Protein AF-A0A538IBK5-F1 (afdb_monomer)

Solvent-accessible surface area (backbone atoms only — not comparable to full-atom values): 6451 Å² total; per-residue (Å²): 119,72,66,64,55,52,56,50,50,55,51,53,54,50,47,66,56,44,51,59,52,52,50,51,49,51,52,50,50,50,54,51,52,53,50,50,46,44,64,66,47,52,46,32,51,77,71,68,43,95,61,77,54,77,65,54,72,53,49,54,56,52,52,50,51,52,52,48,63,53,55,71,69,47,100,61,77,88,62,76,75,74,77,66,79,67,80,75,70,56,56,64,58,51,52,53,52,53,54,56,54,53,55,55,68,75,74,111

Structure (mmCIF, N/CA/C/O backbone):
data_AF-A0A538IBK5-F1
#
_entry.id   AF-A0A538IBK5-F1
#
loop_
_atom_site.group_PDB
_atom_site.id
_atom_site.type_symbol
_atom_site.label_atom_id
_atom_site.label_alt_id
_atom_site.label_comp_id
_atom_site.label_asym_id
_atom_site.label_entity_id
_atom_site.label_seq_id
_atom_site.pdbx_PDB_ins_code
_atom_site.Cartn_x
_atom_site.Cartn_y
_atom_site.Cartn_z
_atom_site.occupancy
_atom_site.B_iso_or_equiv
_atom_site.auth_seq_id
_atom_site.auth_comp_id
_atom_site.auth_asym_id
_atom_site.auth_atom_id
_atom_site.pdbx_PDB_model_num
ATOM 1 N N . MET A 1 1 ? 34.651 0.978 -30.583 1.00 58.59 1 MET A N 1
ATOM 2 C CA . MET A 1 1 ? 33.856 2.218 -30.419 1.00 58.59 1 MET A CA 1
ATOM 3 C C . MET A 1 1 ? 32.341 1.998 -30.489 1.00 58.59 1 MET A C 1
ATOM 5 O O . MET A 1 1 ? 31.660 2.556 -29.652 1.00 58.59 1 MET A O 1
ATOM 9 N N . ARG A 1 2 ? 31.782 1.169 -31.390 1.00 68.31 2 ARG A N 1
ATOM 10 C CA . ARG A 1 2 ? 30.312 0.987 -31.505 1.00 68.31 2 ARG A CA 1
ATOM 11 C C . ARG A 1 2 ? 29.623 0.301 -30.304 1.00 68.31 2 ARG A C 1
ATOM 13 O O . ARG A 1 2 ? 28.479 0.614 -30.003 1.00 68.31 2 ARG A O 1
ATOM 20 N N . GLU A 1 3 ? 30.304 -0.609 -29.604 1.00 65.19 3 GLU A N 1
ATOM 21 C CA . GLU A 1 3 ? 29.691 -1.393 -28.511 1.00 65.19 3 GLU A CA 1
ATOM 22 C C . GLU A 1 3 ? 29.534 -0.624 -27.186 1.00 65.19 3 GLU A C 1
ATOM 24 O O . GLU A 1 3 ? 28.591 -0.867 -26.428 1.00 65.19 3 GLU A O 1
ATOM 29 N N . SER A 1 4 ? 30.414 0.349 -26.917 1.00 69.75 4 SER A N 1
ATOM 30 C CA . SER A 1 4 ? 30.319 1.208 -25.729 1.00 69.75 4 SER A CA 1
ATOM 31 C C . SER A 1 4 ? 29.145 2.180 -25.824 1.00 69.75 4 SER A C 1
ATOM 33 O O . SER A 1 4 ? 28.464 2.414 -24.829 1.00 69.75 4 SER A O 1
ATOM 35 N N . GLU A 1 5 ? 28.867 2.699 -27.024 1.00 74.56 5 GLU A N 1
ATOM 36 C CA . GLU A 1 5 ? 27.727 3.593 -27.261 1.00 74.56 5 GLU A CA 1
ATOM 37 C C . GLU A 1 5 ? 26.393 2.843 -27.215 1.00 74.56 5 GLU A C 1
ATOM 39 O O . GLU A 1 5 ? 25.443 3.324 -26.600 1.00 74.56 5 GLU A O 1
ATOM 44 N N . ALA A 1 6 ? 26.336 1.621 -27.759 1.00 75.50 6 ALA A N 1
ATOM 45 C CA . ALA A 1 6 ? 25.157 0.762 -27.646 1.00 75.50 6 ALA A CA 1
ATOM 46 C C . ALA A 1 6 ? 24.824 0.424 -26.178 1.00 75.50 6 ALA A C 1
ATOM 48 O O . ALA A 1 6 ? 23.670 0.518 -25.760 1.00 75.50 6 ALA A O 1
ATOM 49 N N . SER A 1 7 ? 25.837 0.099 -25.368 1.00 80.06 7 SER A N 1
ATOM 50 C CA . SER A 1 7 ? 25.654 -0.173 -23.934 1.00 80.06 7 SER A CA 1
ATOM 51 C C . SER A 1 7 ? 25.207 1.067 -23.151 1.00 80.06 7 SER A C 1
ATOM 53 O O . SER A 1 7 ? 24.371 0.964 -22.250 1.00 80.06 7 SER A O 1
ATOM 55 N N . ALA A 1 8 ? 25.742 2.244 -23.490 1.00 84.12 8 ALA A N 1
ATOM 56 C CA . ALA A 1 8 ? 25.326 3.510 -22.890 1.00 84.12 8 ALA A CA 1
ATOM 57 C C . ALA A 1 8 ? 23.859 3.826 -23.220 1.00 84.12 8 ALA A C 1
ATOM 59 O O . ALA A 1 8 ? 23.091 4.170 -22.324 1.00 84.12 8 ALA A O 1
ATOM 60 N N . TYR A 1 9 ? 23.449 3.613 -24.471 1.00 84.88 9 TYR A N 1
ATOM 61 C CA . TYR A 1 9 ? 22.081 3.850 -24.927 1.00 84.88 9 TYR A CA 1
ATOM 62 C C . TYR A 1 9 ? 21.044 3.012 -24.164 1.00 84.88 9 TYR A C 1
ATOM 64 O O . TYR A 1 9 ? 20.054 3.551 -23.665 1.00 84.88 9 TYR A O 1
ATOM 72 N N . VAL A 1 10 ? 21.293 1.707 -24.001 1.00 89.19 10 VAL A N 1
ATOM 73 C CA . VAL A 1 10 ? 20.384 0.814 -23.259 1.00 89.19 10 VAL A CA 1
ATOM 74 C C . VAL A 1 10 ? 20.252 1.248 -21.798 1.00 89.19 10 VAL A C 1
ATOM 76 O O . VAL A 1 10 ? 19.148 1.245 -21.256 1.00 89.19 10 VAL A O 1
ATOM 79 N N . ARG A 1 11 ? 21.348 1.680 -21.161 1.00 88.25 11 ARG A N 1
ATOM 80 C CA . ARG A 1 11 ? 21.315 2.183 -19.777 1.00 88.25 11 ARG A CA 1
ATOM 81 C C . ARG A 1 11 ? 20.507 3.467 -19.647 1.00 88.25 11 ARG A C 1
ATOM 83 O O . ARG A 1 11 ? 19.735 3.588 -18.701 1.00 88.25 11 ARG A O 1
ATOM 90 N N . THR A 1 12 ? 20.647 4.403 -20.581 1.00 90.12 12 THR A N 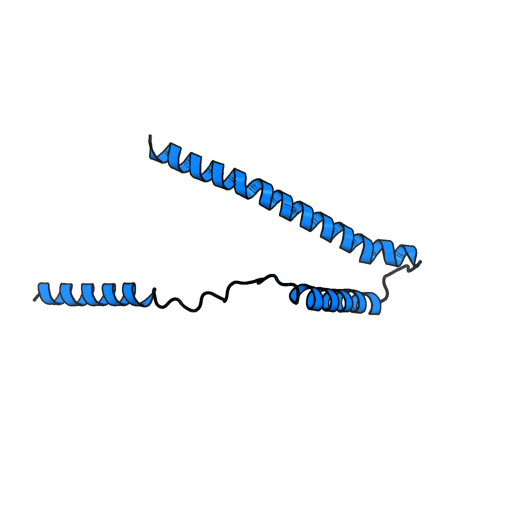1
ATOM 91 C CA . THR A 1 12 ? 19.868 5.648 -20.565 1.00 90.12 12 THR A CA 1
ATOM 92 C C . THR A 1 12 ? 18.380 5.374 -20.745 1.00 90.12 12 THR A C 1
ATOM 94 O O . THR A 1 12 ? 17.569 5.921 -20.002 1.00 90.12 12 THR A O 1
ATOM 97 N N . LEU A 1 13 ? 18.007 4.485 -21.668 1.00 90.31 13 LEU A N 1
ATOM 98 C CA . LEU A 1 13 ? 16.607 4.104 -21.862 1.00 90.31 13 LEU A CA 1
ATOM 99 C C . LEU A 1 13 ? 16.036 3.395 -20.624 1.00 90.31 13 LEU A C 1
ATOM 101 O O . LEU A 1 13 ? 14.931 3.710 -20.184 1.00 90.31 13 LEU A O 1
ATOM 105 N N . ALA A 1 14 ? 16.812 2.488 -20.024 1.00 90.81 14 ALA A N 1
ATOM 106 C CA . ALA A 1 14 ? 16.439 1.818 -18.783 1.00 90.81 14 ALA A CA 1
ATOM 107 C C . ALA A 1 14 ? 16.259 2.812 -17.626 1.00 90.81 14 ALA A C 1
ATOM 109 O O . ALA A 1 14 ? 15.304 2.686 -16.868 1.00 90.81 14 ALA A O 1
ATOM 110 N N . ALA A 1 15 ? 17.123 3.823 -17.509 1.00 91.44 15 ALA A N 1
ATOM 111 C CA . ALA A 1 15 ? 16.995 4.863 -16.491 1.00 91.44 15 ALA A CA 1
ATOM 112 C C . AL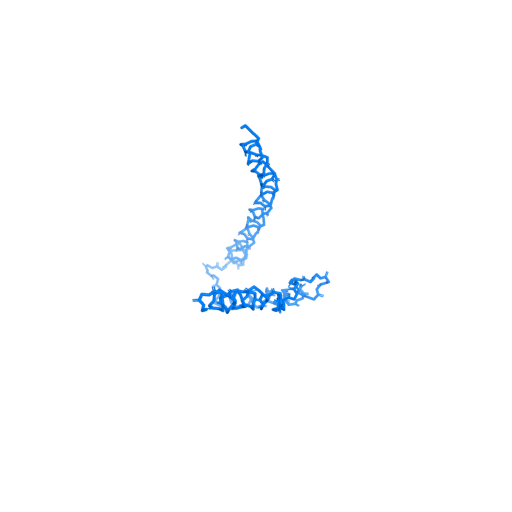A A 1 15 ? 15.764 5.753 -16.724 1.00 91.44 15 ALA A C 1
ATOM 114 O O . ALA A 1 15 ? 15.046 6.056 -15.774 1.00 91.44 15 ALA A O 1
ATOM 115 N N . LEU A 1 16 ? 15.482 6.128 -17.975 1.00 94.69 16 LEU A N 1
ATOM 116 C CA . LEU A 1 16 ? 14.325 6.958 -18.326 1.00 94.69 16 LEU A CA 1
ATOM 117 C C . LEU A 1 16 ? 12.989 6.263 -18.067 1.00 94.69 16 LEU A C 1
ATOM 119 O O . LEU A 1 16 ? 12.026 6.930 -17.706 1.00 94.69 16 LEU A O 1
ATOM 123 N N . LEU A 1 17 ? 12.923 4.944 -18.240 1.00 94.12 17 LEU A N 1
ATOM 124 C CA . LEU A 1 17 ? 11.732 4.159 -17.914 1.00 94.12 17 LEU A CA 1
ATOM 125 C C . LEU A 1 17 ? 11.687 3.777 -16.432 1.00 94.12 17 LEU A C 1
ATOM 127 O O . LEU A 1 17 ? 10.625 3.797 -15.818 1.00 94.12 17 LEU A O 1
ATOM 131 N N . GLY A 1 18 ? 12.835 3.452 -15.842 1.00 92.94 18 GLY A N 1
ATOM 132 C CA . GLY A 1 18 ? 12.937 3.015 -14.455 1.00 92.94 18 GLY A CA 1
ATOM 133 C C . GLY A 1 18 ? 12.663 4.134 -13.456 1.00 92.94 18 GLY A C 1
ATOM 134 O O . GLY A 1 18 ? 11.945 3.909 -12.489 1.00 92.94 18 GLY A O 1
ATOM 135 N N . ALA A 1 19 ? 13.175 5.343 -13.697 1.00 95.31 19 ALA A N 1
ATOM 136 C CA . ALA A 1 19 ? 12.989 6.485 -12.803 1.00 95.31 19 ALA A CA 1
ATOM 137 C C . ALA A 1 19 ? 11.508 6.838 -12.536 1.00 95.31 19 ALA A C 1
ATOM 139 O O . ALA A 1 19 ? 11.139 6.916 -11.365 1.00 95.31 19 ALA A O 1
ATOM 140 N N . PRO A 1 20 ? 10.628 7.008 -13.545 1.00 95.62 20 PRO A N 1
ATOM 141 C CA . PRO A 1 20 ? 9.218 7.304 -13.294 1.00 95.62 20 PRO A CA 1
ATOM 142 C C . PRO A 1 20 ? 8.476 6.132 -12.647 1.00 95.62 20 PRO A C 1
ATOM 144 O O . PRO A 1 20 ? 7.597 6.358 -11.820 1.00 95.62 20 PRO A O 1
ATOM 147 N N . VAL A 1 21 ? 8.837 4.885 -12.969 1.00 95.94 21 VAL A N 1
ATOM 148 C CA . VAL A 1 21 ? 8.239 3.698 -12.337 1.00 95.94 21 VAL A CA 1
ATOM 149 C C . VAL A 1 21 ? 8.627 3.613 -10.862 1.00 95.94 21 VAL A C 1
ATOM 151 O O . VAL A 1 21 ? 7.764 3.395 -10.017 1.00 95.94 21 VAL A O 1
ATOM 154 N N . ALA A 1 22 ? 9.902 3.835 -10.537 1.00 95.25 22 ALA A N 1
ATOM 155 C CA . ALA A 1 22 ? 10.379 3.878 -9.159 1.00 95.25 22 ALA A CA 1
ATOM 156 C C . ALA A 1 22 ? 9.725 5.026 -8.382 1.00 95.25 22 ALA A C 1
ATOM 158 O O . ALA A 1 22 ? 9.276 4.826 -7.259 1.00 95.25 22 ALA A O 1
ATOM 159 N N . PHE A 1 23 ? 9.600 6.204 -8.997 1.00 97.44 23 PHE A N 1
ATOM 160 C CA . PHE A 1 23 ? 8.891 7.331 -8.399 1.00 97.44 23 PHE A CA 1
ATOM 161 C C . PHE A 1 23 ? 7.420 6.998 -8.115 1.00 97.44 23 PHE A C 1
ATOM 163 O O . PHE A 1 23 ? 6.938 7.255 -7.016 1.00 97.44 23 PHE A O 1
ATOM 170 N N . ALA A 1 24 ? 6.717 6.381 -9.069 1.00 97.31 24 ALA A N 1
ATOM 171 C CA . ALA A 1 24 ? 5.335 5.948 -8.877 1.00 97.31 24 ALA A CA 1
ATOM 172 C C . ALA A 1 24 ? 5.206 4.900 -7.760 1.00 97.31 24 ALA A C 1
ATOM 174 O O . ALA A 1 24 ? 4.259 4.957 -6.980 1.00 97.31 24 ALA A O 1
ATOM 175 N N . ALA A 1 25 ? 6.161 3.973 -7.658 1.00 96.38 25 ALA A N 1
ATOM 176 C CA . ALA A 1 25 ? 6.197 2.982 -6.588 1.00 96.38 25 ALA A CA 1
ATOM 177 C C . ALA A 1 25 ? 6.393 3.634 -5.212 1.00 96.38 25 ALA A C 1
ATOM 1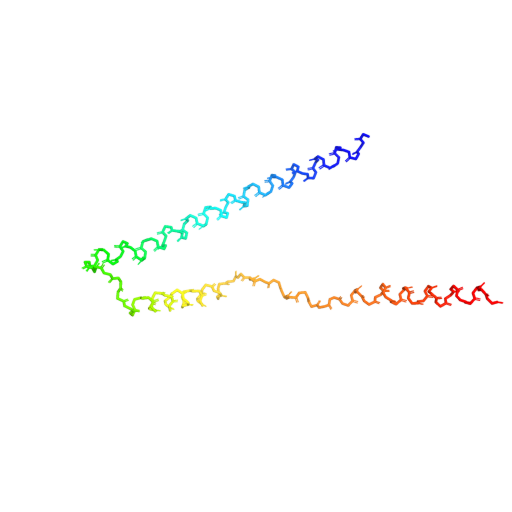79 O O . ALA A 1 25 ? 5.633 3.331 -4.299 1.00 96.38 25 ALA A O 1
ATOM 180 N N . VAL A 1 26 ? 7.343 4.568 -5.084 1.00 97.31 26 VAL A N 1
ATOM 181 C CA . VAL A 1 26 ? 7.565 5.320 -3.837 1.00 97.31 26 VAL A CA 1
ATOM 182 C C . VAL A 1 26 ? 6.325 6.123 -3.469 1.00 97.31 26 VAL A C 1
ATOM 184 O O . VAL A 1 26 ? 5.900 6.089 -2.324 1.00 97.31 26 VAL A O 1
ATOM 187 N N . LEU A 1 27 ? 5.699 6.799 -4.434 1.00 97.25 27 LEU A N 1
ATOM 188 C CA . LEU A 1 27 ? 4.476 7.557 -4.180 1.00 97.25 27 LEU A CA 1
ATOM 189 C C . LEU A 1 27 ? 3.344 6.654 -3.673 1.00 97.25 27 LEU A C 1
ATOM 191 O O . LEU A 1 27 ? 2.629 7.016 -2.741 1.00 97.25 27 LEU A O 1
ATOM 195 N N . PHE A 1 28 ? 3.187 5.477 -4.278 1.00 96.50 28 PHE A N 1
ATOM 196 C CA . PHE A 1 28 ? 2.217 4.488 -3.827 1.00 96.50 28 PHE A CA 1
ATOM 197 C C . PHE A 1 28 ? 2.537 3.985 -2.413 1.00 96.50 28 PHE A C 1
ATOM 199 O O . PHE A 1 28 ? 1.643 3.922 -1.575 1.00 96.50 28 PHE A O 1
ATOM 206 N N . GLU A 1 29 ? 3.801 3.675 -2.127 1.00 96.75 29 GLU A N 1
ATOM 207 C CA . GLU A 1 29 ? 4.252 3.260 -0.797 1.00 96.75 29 GLU A CA 1
ATOM 208 C C . GLU A 1 29 ? 3.988 4.342 0.256 1.00 96.75 29 GLU A C 1
ATOM 210 O O . GLU A 1 29 ? 3.434 4.031 1.307 1.00 96.75 29 GLU A O 1
ATOM 215 N N . THR A 1 30 ? 4.295 5.610 -0.040 1.00 97.62 30 THR A N 1
ATOM 216 C CA . THR A 1 30 ? 3.993 6.745 0.846 1.00 97.62 30 THR A CA 1
ATOM 217 C C . THR A 1 30 ? 2.496 6.857 1.114 1.00 97.62 30 THR A C 1
ATOM 219 O O . THR A 1 30 ? 2.090 6.984 2.262 1.00 97.62 30 THR A O 1
ATOM 222 N N . ALA A 1 31 ? 1.657 6.726 0.086 1.00 97.31 31 ALA A N 1
ATOM 223 C CA . ALA A 1 31 ? 0.211 6.765 0.280 1.00 97.31 31 ALA A CA 1
ATOM 224 C C . ALA A 1 31 ? -0.283 5.627 1.192 1.00 97.31 31 ALA A C 1
ATOM 226 O O . ALA A 1 31 ? -1.143 5.841 2.044 1.00 97.31 31 ALA A O 1
ATOM 227 N N . ILE A 1 32 ? 0.258 4.415 1.038 1.00 96.12 32 ILE A N 1
ATOM 228 C CA . ILE A 1 32 ? -0.080 3.286 1.915 1.00 96.12 32 ILE A CA 1
ATOM 229 C C . ILE A 1 32 ? 0.429 3.524 3.340 1.00 96.12 32 ILE A C 1
ATOM 231 O O . ILE A 1 32 ? -0.294 3.232 4.289 1.00 96.12 32 ILE A O 1
ATOM 235 N N . HIS A 1 33 ? 1.635 4.065 3.495 1.00 96.38 33 HIS A N 1
ATOM 236 C CA . HIS A 1 33 ? 2.207 4.422 4.790 1.00 96.38 33 HIS A CA 1
ATOM 237 C C . HIS A 1 33 ? 1.308 5.402 5.555 1.00 96.38 33 HIS A C 1
ATOM 239 O O . HIS A 1 33 ? 0.959 5.136 6.705 1.00 96.38 33 HIS A O 1
ATOM 245 N N . ASP A 1 34 ? 0.843 6.459 4.890 1.00 96.81 34 ASP A N 1
ATOM 246 C CA . ASP A 1 34 ? -0.061 7.444 5.489 1.00 96.81 34 ASP A CA 1
ATOM 247 C C . ASP A 1 34 ? -1.407 6.811 5.876 1.00 96.81 34 ASP A C 1
ATOM 249 O O . ASP A 1 34 ? -1.930 7.056 6.961 1.00 96.81 34 ASP A O 1
ATOM 253 N N . VAL A 1 35 ? -1.959 5.935 5.028 1.00 95.56 35 VAL A N 1
ATOM 254 C CA . VAL A 1 35 ? -3.204 5.210 5.339 1.00 95.56 35 VAL A CA 1
ATOM 255 C C . VAL A 1 35 ? -3.034 4.291 6.549 1.00 95.56 35 VAL A C 1
ATOM 257 O O . VAL A 1 35 ? -3.950 4.184 7.362 1.00 95.56 35 VAL A O 1
ATOM 260 N N . ILE A 1 36 ? -1.887 3.624 6.689 1.00 94.94 36 ILE A N 1
ATOM 261 C CA . ILE A 1 36 ? -1.592 2.775 7.850 1.00 94.94 36 ILE A CA 1
ATOM 262 C C . ILE A 1 36 ? -1.590 3.628 9.125 1.00 94.94 36 ILE A C 1
ATOM 264 O O . ILE A 1 36 ? -2.275 3.262 10.078 1.00 94.94 36 ILE A O 1
ATOM 268 N N . HIS A 1 37 ? -0.908 4.775 9.130 1.00 95.00 37 HIS A N 1
ATOM 269 C CA . HIS A 1 37 ? -0.897 5.685 10.283 1.00 95.00 37 HIS A CA 1
ATOM 270 C C . HIS A 1 37 ? -2.284 6.229 10.619 1.00 95.00 37 HIS A C 1
ATOM 272 O O . HIS A 1 37 ? -2.712 6.175 11.771 1.00 95.00 3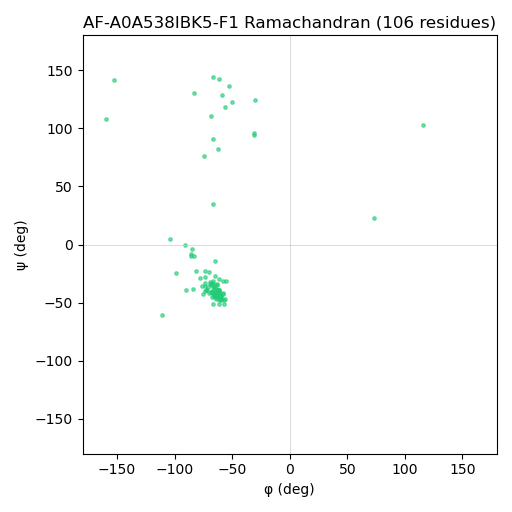7 HIS A O 1
ATOM 278 N N . LEU A 1 38 ? -3.038 6.657 9.608 1.00 94.19 38 LEU A N 1
ATOM 279 C CA . LEU A 1 38 ? -4.409 7.119 9.794 1.00 94.19 38 LEU A CA 1
ATOM 280 C C . LEU A 1 38 ? -5.275 6.043 10.469 1.00 94.19 38 LEU A C 1
ATOM 282 O O . LEU A 1 38 ? -6.020 6.316 11.406 1.00 94.19 38 LEU A O 1
ATOM 286 N N . VAL A 1 39 ? -5.187 4.802 9.989 1.00 94.12 39 VAL A N 1
ATOM 287 C CA . VAL A 1 39 ? -6.032 3.697 10.453 1.00 94.12 39 VAL A CA 1
ATOM 288 C C . VAL A 1 39 ? -5.644 3.213 11.848 1.00 94.12 39 VAL A C 1
ATOM 290 O O . VAL A 1 39 ? -6.538 2.861 12.620 1.00 94.12 39 VAL A O 1
ATOM 293 N N . TRP A 1 40 ? -4.353 3.148 12.171 1.00 92.12 40 TRP A N 1
ATOM 294 C CA . TRP A 1 40 ? -3.881 2.535 13.418 1.00 92.12 40 TRP A CA 1
ATOM 295 C C . TRP A 1 40 ? -3.575 3.525 14.535 1.00 92.12 40 TRP A C 1
ATOM 297 O O . TRP A 1 40 ? -3.687 3.126 15.691 1.00 92.12 40 TRP A O 1
ATOM 307 N N . ASP A 1 41 ? -3.270 4.779 14.212 1.00 92.06 41 ASP A N 1
ATOM 308 C CA . ASP A 1 41 ? -2.910 5.794 15.202 1.00 92.06 41 ASP A CA 1
ATOM 309 C C . ASP A 1 41 ? -4.022 6.851 15.298 1.00 92.06 41 ASP A C 1
ATOM 311 O O . ASP A 1 41 ? -4.695 6.967 16.322 1.00 92.06 41 ASP A O 1
ATOM 315 N N . GLU A 1 42 ? -4.312 7.556 14.198 1.00 91.81 42 GLU A N 1
ATOM 316 C CA . GLU A 1 42 ? -5.228 8.708 14.237 1.00 91.81 42 GLU A CA 1
ATOM 317 C C . GLU A 1 42 ? -6.681 8.323 14.549 1.00 91.81 42 GLU A C 1
ATOM 319 O O . GLU A 1 42 ? -7.371 9.031 15.285 1.00 91.81 42 GLU A O 1
ATOM 324 N N . VAL A 1 43 ? -7.177 7.208 14.000 1.00 92.50 43 VAL A N 1
ATOM 325 C CA . VAL A 1 43 ? -8.552 6.749 14.252 1.00 92.50 43 VAL A CA 1
ATOM 326 C C . VAL A 1 43 ? -8.752 6.332 15.717 1.00 92.50 43 VAL A C 1
ATOM 328 O O . VAL A 1 43 ? -9.704 6.828 16.330 1.00 92.50 43 VAL A O 1
ATOM 331 N N . PRO A 1 44 ? -7.914 5.461 16.318 1.00 90.44 44 PRO A N 1
ATOM 332 C CA . PRO A 1 44 ? -8.011 5.147 17.745 1.00 90.44 44 PRO A CA 1
ATOM 333 C C . PRO A 1 44 ? -7.882 6.374 18.649 1.00 90.44 44 PRO A C 1
ATOM 335 O O . PRO A 1 44 ? -8.686 6.519 19.576 1.00 90.44 44 PRO A O 1
ATOM 338 N N . ASP A 1 45 ? -6.958 7.284 18.338 1.00 89.69 45 ASP A N 1
ATOM 339 C CA . ASP A 1 45 ? -6.765 8.526 19.090 1.00 89.69 45 ASP A CA 1
ATOM 340 C C . ASP A 1 45 ? -8.015 9.416 19.036 1.00 89.69 45 ASP A C 1
ATOM 342 O O . ASP A 1 45 ? -8.495 9.897 20.067 1.00 89.69 45 ASP A O 1
ATOM 346 N N . ALA A 1 46 ? -8.611 9.584 17.851 1.00 89.56 46 ALA A N 1
ATOM 347 C CA . ALA A 1 46 ? -9.843 10.353 17.667 1.00 89.56 46 ALA A CA 1
ATOM 348 C C . ALA A 1 46 ? -11.055 9.725 18.380 1.00 89.56 46 ALA A C 1
ATOM 350 O O . ALA A 1 46 ? -11.989 10.433 18.765 1.00 89.56 46 ALA A O 1
ATOM 351 N N . LEU A 1 47 ? -11.045 8.404 18.578 1.00 88.56 47 LEU A N 1
ATOM 352 C CA . LEU A 1 47 ? -12.051 7.667 19.348 1.00 88.56 47 LEU A CA 1
ATOM 353 C C . LEU A 1 47 ? -11.763 7.659 20.861 1.00 88.56 47 LEU A C 1
ATOM 355 O O . LEU A 1 47 ? -12.584 7.154 21.634 1.00 88.56 47 LEU A O 1
ATOM 359 N N . GLY A 1 48 ? -10.637 8.236 21.295 1.00 88.25 48 GLY A N 1
ATOM 360 C CA . GLY A 1 48 ? -10.228 8.320 22.697 1.00 88.25 48 GLY A CA 1
ATOM 361 C C . GLY A 1 48 ? -9.742 6.992 23.276 1.00 88.25 48 GLY A C 1
ATOM 362 O O . GLY A 1 48 ? -9.810 6.791 24.492 1.00 88.25 48 GLY A O 1
ATOM 363 N N . TRP A 1 49 ? -9.303 6.058 22.432 1.00 87.06 49 TRP A N 1
ATOM 364 C CA . TRP A 1 49 ? -8.736 4.790 22.876 1.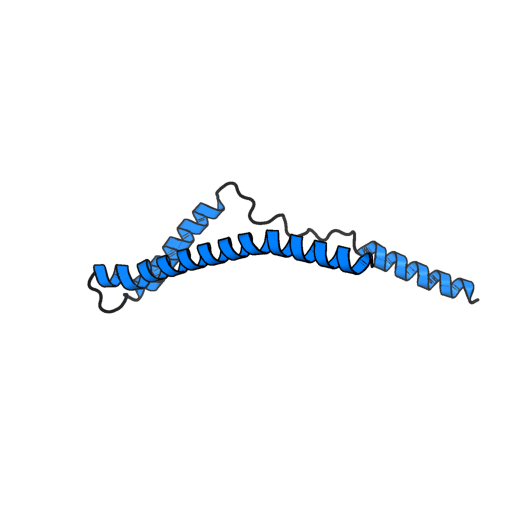00 87.06 49 TRP A CA 1
ATOM 365 C C . TRP A 1 49 ? -7.259 4.971 23.214 1.00 87.06 49 TRP A C 1
ATOM 367 O O . TRP A 1 49 ? -6.497 5.489 22.414 1.00 87.06 49 TRP A O 1
ATOM 377 N N . SER A 1 50 ? -6.840 4.506 24.392 1.00 80.56 50 SER A N 1
ATOM 378 C CA . SER A 1 50 ? -5.423 4.512 24.777 1.00 80.56 50 SER A CA 1
ATOM 379 C C . SER A 1 50 ? -4.597 3.450 24.045 1.00 80.56 50 SER A C 1
ATOM 381 O O . SER A 1 50 ? -3.380 3.563 23.977 1.00 80.56 50 SER A O 1
ATOM 383 N N . GLU A 1 51 ? -5.248 2.398 23.545 1.00 81.19 51 GLU A N 1
ATOM 384 C CA . GLU A 1 51 ? -4.637 1.363 22.714 1.00 81.19 51 GLU A CA 1
ATOM 385 C C . GLU A 1 51 ? -5.723 0.753 21.808 1.00 81.19 51 GLU A C 1
ATOM 387 O O . GLU A 1 51 ? -6.869 0.601 22.259 1.00 81.19 51 GLU A O 1
ATOM 392 N N . PRO A 1 52 ? -5.423 0.416 20.539 1.00 79.75 52 PRO A N 1
ATOM 393 C CA . PRO A 1 52 ? -6.406 -0.182 19.647 1.00 79.75 52 PRO A CA 1
ATOM 394 C C . PRO A 1 52 ? -6.943 -1.498 20.216 1.00 79.75 52 PRO A C 1
ATOM 396 O O . PRO A 1 52 ? -6.201 -2.411 20.580 1.00 79.75 52 PRO A O 1
ATOM 399 N N . ALA A 1 53 ? -8.269 -1.612 20.271 1.00 86.56 53 ALA A N 1
ATOM 400 C CA . ALA A 1 53 ? -8.916 -2.814 20.771 1.00 86.56 53 ALA A CA 1
ATOM 401 C C . ALA A 1 53 ? -8.563 -4.038 19.903 1.00 86.56 53 ALA A C 1
ATOM 403 O O . ALA A 1 53 ? -8.520 -3.959 18.678 1.00 86.56 53 ALA A O 1
ATOM 404 N N . TRP A 1 54 ? -8.385 -5.209 20.518 1.00 90.50 54 TRP A N 1
ATOM 405 C CA . TRP A 1 54 ? -7.952 -6.429 19.814 1.00 90.50 54 TRP A CA 1
ATOM 406 C C . TRP A 1 54 ? -8.848 -6.821 18.622 1.00 90.50 54 TRP A C 1
ATOM 408 O O . TRP A 1 54 ? -8.371 -7.376 17.635 1.00 90.50 54 TRP A O 1
ATOM 418 N N . TRP A 1 55 ? -10.151 -6.526 18.691 1.00 91.31 55 TRP A N 1
ATOM 419 C CA . TRP A 1 55 ? -11.098 -6.814 17.612 1.00 91.31 55 TRP A CA 1
ATOM 420 C C . TRP A 1 55 ? -10.922 -5.867 16.420 1.00 91.31 55 TRP A C 1
ATOM 422 O O . TRP A 1 55 ? -11.198 -6.264 15.289 1.00 91.31 55 TRP A O 1
ATOM 432 N N . TYR A 1 56 ? -10.431 -4.643 16.646 1.00 91.81 56 TYR A N 1
ATOM 433 C CA . TYR A 1 56 ? -10.162 -3.651 15.602 1.00 91.81 56 TYR A CA 1
ATOM 434 C C . TYR A 1 56 ? -9.065 -4.154 14.657 1.00 91.81 56 TYR A C 1
ATOM 436 O O . TYR A 1 56 ? -9.208 -4.083 13.436 1.00 91.81 56 TYR A O 1
ATOM 444 N N . VAL A 1 57 ? -8.046 -4.802 15.233 1.00 90.75 57 VAL A N 1
ATOM 445 C CA . VAL A 1 57 ? -6.937 -5.444 14.510 1.00 90.75 57 VAL A CA 1
ATOM 446 C C . VAL A 1 57 ? -7.414 -6.511 13.523 1.00 90.75 57 VAL A C 1
ATOM 448 O O . VAL A 1 57 ? -6.806 -6.693 12.476 1.00 90.75 57 VAL A O 1
ATOM 451 N N . VAL A 1 58 ? -8.517 -7.200 13.820 1.00 93.75 58 VAL A N 1
ATOM 452 C CA . VAL A 1 58 ? -9.096 -8.227 12.935 1.00 93.75 58 VAL A CA 1
ATOM 453 C C . VAL A 1 58 ? -10.110 -7.623 11.962 1.00 93.75 58 VAL A C 1
ATOM 455 O O . VAL A 1 58 ? -10.166 -8.009 10.792 1.00 93.75 58 VAL A O 1
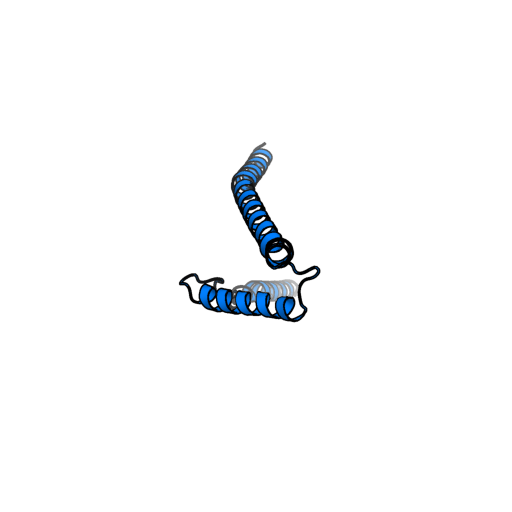ATOM 458 N N . LEU A 1 59 ? -10.909 -6.666 12.432 1.00 93.69 59 LEU A N 1
ATOM 459 C CA . LEU A 1 59 ? -11.990 -6.057 11.663 1.00 93.69 59 LEU A CA 1
ATOM 460 C C . LEU A 1 59 ? -11.466 -5.262 10.463 1.00 93.69 59 LEU A C 1
ATOM 462 O O . LEU A 1 59 ? -12.004 -5.388 9.362 1.00 93.69 59 LEU A O 1
ATOM 466 N N . VAL A 1 60 ? -10.416 -4.466 10.664 1.00 93.69 60 VAL A N 1
ATOM 467 C CA . VAL A 1 60 ? -9.843 -3.604 9.621 1.00 93.69 60 VAL A CA 1
ATOM 468 C C . VAL A 1 60 ? -9.310 -4.425 8.431 1.00 93.69 60 VAL A C 1
ATOM 470 O O . VAL A 1 60 ? -9.745 -4.169 7.304 1.00 93.69 60 VAL A O 1
ATOM 473 N N . PRO A 1 61 ? -8.461 -5.460 8.613 1.00 92.88 61 PRO A N 1
ATOM 474 C CA . PRO A 1 61 ? -8.029 -6.327 7.516 1.00 92.88 61 PRO A CA 1
ATOM 475 C C . PRO A 1 61 ? -9.170 -7.110 6.869 1.00 92.88 61 PRO A C 1
ATOM 477 O O . PRO A 1 61 ? -9.147 -7.327 5.659 1.00 92.88 61 PRO A O 1
ATOM 480 N N . ALA A 1 62 ? -10.178 -7.525 7.643 1.00 95.44 62 ALA A N 1
ATOM 481 C CA . ALA A 1 62 ? -11.345 -8.199 7.083 1.00 95.44 62 ALA A CA 1
ATOM 482 C C . ALA A 1 62 ? -12.103 -7.275 6.116 1.00 95.44 62 ALA A C 1
ATOM 484 O O . ALA A 1 62 ? -12.438 -7.687 5.003 1.00 95.44 62 ALA A O 1
ATOM 485 N N . LEU A 1 63 ? -12.306 -6.009 6.496 1.00 95.12 63 LEU A N 1
ATOM 486 C CA . LEU A 1 63 ? -12.907 -4.998 5.628 1.00 95.12 63 LEU A CA 1
ATOM 487 C C . LEU A 1 63 ? -12.039 -4.729 4.392 1.00 95.12 63 LEU A C 1
ATOM 489 O O . LEU A 1 63 ? -12.557 -4.705 3.275 1.00 95.12 63 LEU A O 1
ATOM 493 N N . ALA A 1 64 ? -10.722 -4.600 4.569 1.00 93.31 64 ALA A N 1
ATOM 494 C CA . ALA A 1 64 ? -9.785 -4.454 3.458 1.00 93.31 64 ALA A CA 1
ATOM 495 C C . ALA A 1 64 ? -9.868 -5.646 2.488 1.00 93.31 64 ALA A C 1
ATOM 497 O O . ALA A 1 64 ? -9.931 -5.449 1.278 1.00 93.31 64 ALA A O 1
ATOM 498 N N . GLY A 1 65 ? -9.968 -6.877 2.996 1.00 93.19 65 GLY A N 1
ATOM 499 C CA . GLY A 1 65 ? -10.153 -8.082 2.185 1.00 93.19 65 GLY A CA 1
ATOM 500 C C . GLY A 1 65 ? -11.448 -8.064 1.369 1.00 93.19 65 GLY A C 1
ATOM 501 O O . GLY A 1 65 ? -11.441 -8.452 0.201 1.00 93.19 65 GLY A O 1
ATOM 502 N N . VAL A 1 66 ? -12.546 -7.556 1.935 1.00 95.62 66 VAL A N 1
ATOM 503 C CA . VAL A 1 66 ? -13.814 -7.367 1.206 1.00 95.62 66 VAL A CA 1
ATOM 504 C C . VAL A 1 66 ? -13.667 -6.319 0.099 1.00 95.62 66 VAL A C 1
ATOM 506 O O . VAL A 1 66 ? -14.124 -6.547 -1.023 1.00 95.62 66 VAL A O 1
ATOM 509 N N . LEU A 1 67 ? -12.997 -5.198 0.379 1.00 92.75 67 LEU A N 1
ATOM 510 C CA . LEU A 1 67 ? -12.719 -4.165 -0.623 1.00 92.75 67 LEU A CA 1
ATOM 511 C C . LEU A 1 67 ? -11.834 -4.703 -1.752 1.00 92.75 67 LEU A C 1
ATOM 513 O O . LEU A 1 67 ? -12.137 -4.487 -2.924 1.00 92.75 67 LEU A O 1
ATOM 517 N N . VAL A 1 68 ? -10.796 -5.472 -1.421 1.00 92.12 68 VAL A N 1
ATOM 518 C CA . VAL A 1 68 ? -9.939 -6.149 -2.403 1.00 92.12 68 VAL A CA 1
ATOM 519 C C . VAL A 1 68 ? -10.751 -7.152 -3.223 1.00 92.12 68 VAL A C 1
ATOM 521 O O . VAL A 1 68 ? -10.642 -7.159 -4.445 1.00 92.12 68 VAL A O 1
ATOM 524 N N . ALA A 1 69 ? -11.623 -7.945 -2.596 1.00 91.06 69 ALA A N 1
ATOM 525 C CA . ALA A 1 69 ? -12.506 -8.883 -3.292 1.00 91.06 69 ALA A CA 1
ATOM 526 C C . ALA A 1 69 ? -13.476 -8.185 -4.265 1.00 91.06 69 ALA A C 1
ATOM 528 O O . ALA A 1 69 ? -13.859 -8.765 -5.284 1.00 91.06 69 ALA A O 1
ATOM 529 N N . ALA A 1 70 ? -13.869 -6.942 -3.980 1.00 90.81 70 ALA A N 1
ATOM 530 C CA . ALA A 1 70 ? -14.607 -6.112 -4.924 1.00 90.81 70 ALA A CA 1
ATOM 531 C C . ALA A 1 70 ? -13.691 -5.559 -6.030 1.00 90.81 70 ALA A C 1
ATOM 533 O O . ALA A 1 70 ? -14.060 -5.605 -7.203 1.00 90.81 70 ALA A O 1
ATOM 534 N N . ALA A 1 71 ? -12.486 -5.101 -5.685 1.00 88.31 71 ALA A N 1
ATOM 535 C CA . ALA A 1 71 ? -11.524 -4.537 -6.630 1.00 88.31 71 ALA A CA 1
ATOM 536 C C . ALA A 1 71 ? -11.061 -5.552 -7.687 1.00 88.31 71 ALA A C 1
ATOM 538 O O . ALA A 1 71 ? -10.984 -5.211 -8.863 1.00 88.31 71 ALA A O 1
ATOM 539 N N . ILE A 1 72 ? -10.844 -6.819 -7.313 1.00 88.12 72 ILE A N 1
ATOM 540 C CA . ILE A 1 72 ? -10.480 -7.887 -8.265 1.00 88.12 72 ILE A CA 1
ATOM 541 C C . ILE A 1 72 ? -11.588 -8.206 -9.281 1.00 88.12 72 ILE A C 1
ATOM 543 O O . ILE A 1 72 ? -11.332 -8.900 -10.260 1.00 88.12 72 ILE A O 1
ATOM 547 N N . ARG A 1 73 ? -12.825 -7.738 -9.061 1.00 86.12 73 ARG A N 1
ATOM 548 C CA . ARG A 1 73 ? -13.929 -7.886 -10.023 1.00 86.12 73 ARG A CA 1
ATOM 549 C C . ARG A 1 73 ? -13.946 -6.780 -11.075 1.00 86.12 73 ARG A C 1
ATOM 551 O O . ARG A 1 73 ? -14.720 -6.880 -12.026 1.00 86.12 73 ARG A O 1
ATOM 558 N N . LEU A 1 74 ? -13.139 -5.729 -10.916 1.00 84.75 74 LEU A N 1
ATOM 559 C CA . LEU A 1 74 ? -13.006 -4.692 -11.934 1.00 84.75 74 LEU A CA 1
ATOM 560 C C . LEU A 1 74 ? -12.333 -5.277 -13.187 1.00 84.75 74 LEU A C 1
ATOM 562 O O . LEU A 1 74 ? -11.449 -6.127 -13.064 1.00 84.75 74 LEU A O 1
ATOM 566 N N . PRO A 1 75 ? -12.734 -4.845 -14.398 1.00 72.19 75 PRO A N 1
ATOM 567 C CA . PRO A 1 75 ? -12.154 -5.328 -15.645 1.00 72.19 75 PRO A CA 1
ATOM 568 C C . PRO A 1 75 ? -10.692 -4.875 -15.759 1.00 72.19 75 PRO A C 1
ATOM 570 O O . PRO A 1 75 ? -10.374 -3.804 -16.264 1.00 72.19 75 PRO A O 1
ATOM 573 N N . GLY A 1 76 ? -9.800 -5.724 -15.267 1.00 65.75 76 GLY A N 1
ATOM 574 C CA . GLY A 1 76 ? -8.355 -5.587 -15.317 1.00 65.75 76 GLY A CA 1
ATOM 575 C C . GLY A 1 76 ? -7.767 -6.974 -15.109 1.00 65.75 76 GLY A C 1
ATOM 576 O O . GLY A 1 76 ? -7.858 -7.534 -14.023 1.00 65.75 76 GLY A O 1
ATOM 577 N N . HIS A 1 77 ? -7.220 -7.571 -16.166 1.00 60.44 77 HIS A N 1
ATOM 578 C CA . HIS A 1 77 ? -6.655 -8.920 -16.125 1.00 60.44 77 HIS A CA 1
ATOM 579 C C . HIS A 1 77 ? -5.305 -8.882 -15.400 1.00 60.44 77 HIS A C 1
ATOM 581 O O . HIS A 1 77 ? -4.251 -8.893 -16.037 1.00 60.44 77 HIS A O 1
ATOM 587 N N . GLY A 1 78 ? -5.342 -8.777 -14.069 1.00 62.06 78 GLY A N 1
ATOM 588 C CA . GLY A 1 78 ? -4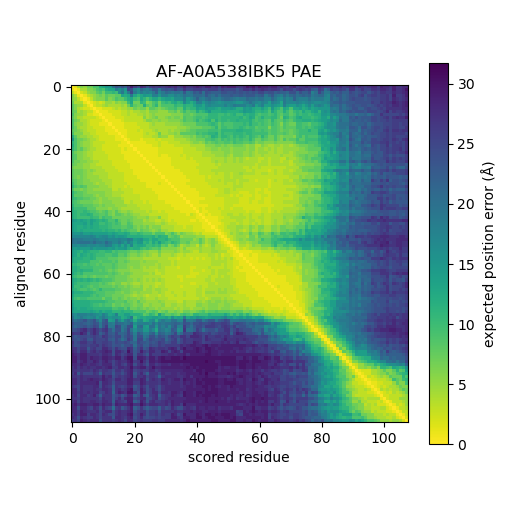.179 -8.870 -13.192 1.00 62.06 78 GLY A CA 1
ATOM 589 C C . GLY A 1 78 ? -3.539 -10.249 -13.311 1.00 62.06 78 GLY A C 1
ATOM 590 O O . GLY A 1 78 ? -3.819 -11.143 -12.521 1.00 62.06 78 GLY A O 1
ATOM 591 N N . GLY A 1 79 ? -2.719 -10.422 -14.343 1.00 58.28 79 GLY A N 1
ATOM 592 C CA . GLY A 1 79 ? -2.115 -11.689 -14.717 1.00 58.28 79 GLY A CA 1
ATOM 593 C C . GLY A 1 79 ? -2.608 -12.149 -16.080 1.00 58.28 79 GLY A C 1
ATOM 594 O O . GLY A 1 79 ? -3.689 -12.720 -16.222 1.00 58.28 79 GLY A O 1
ATOM 595 N N . HIS A 1 80 ? -1.758 -11.978 -17.092 1.00 59.53 80 HIS A N 1
ATOM 596 C CA . HIS A 1 80 ? -1.761 -12.935 -18.185 1.00 59.53 80 HIS A CA 1
ATOM 597 C C . HIS A 1 80 ? -1.609 -14.331 -17.582 1.00 59.53 80 HIS A C 1
ATOM 599 O O . HIS A 1 80 ? -0.815 -14.526 -16.659 1.00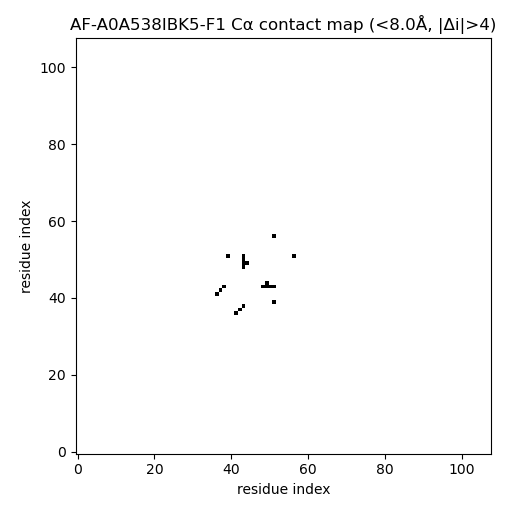 59.53 80 HIS A O 1
ATOM 605 N N . VAL A 1 81 ? -2.413 -15.262 -18.102 1.00 60.50 81 VAL A N 1
ATOM 606 C CA . VAL A 1 81 ? -2.349 -16.704 -17.855 1.00 60.50 81 VAL A CA 1
ATOM 607 C C . VAL A 1 81 ? -0.895 -17.094 -17.575 1.00 60.50 81 VAL A C 1
ATOM 609 O O . VAL A 1 81 ? -0.042 -16.747 -18.401 1.00 60.50 81 VAL A O 1
ATOM 612 N N . PRO A 1 82 ? -0.579 -17.744 -16.433 1.00 60.84 82 PRO A N 1
ATOM 613 C CA . PRO A 1 82 ? 0.787 -18.167 -16.149 1.00 60.84 82 PRO A CA 1
ATOM 614 C C . PRO A 1 82 ? 1.266 -18.902 -17.379 1.00 60.84 82 PRO A C 1
ATOM 616 O O . PRO A 1 82 ? 0.547 -19.808 -17.797 1.00 60.84 82 PRO A O 1
ATOM 619 N N . LEU A 1 83 ? 2.380 -18.435 -17.968 1.00 56.09 83 LEU A N 1
ATOM 620 C CA . LEU A 1 83 ? 2.987 -18.952 -19.194 1.00 56.09 83 LEU A CA 1
ATOM 621 C C . LEU A 1 83 ? 2.697 -20.444 -19.267 1.00 56.09 83 LEU A C 1
ATOM 623 O O . LEU A 1 83 ? 3.381 -21.240 -18.617 1.00 56.09 83 LEU A O 1
ATOM 627 N N . VAL A 1 84 ? 1.617 -20.809 -19.975 1.00 53.19 84 VAL A N 1
ATOM 628 C CA . VAL A 1 84 ? 1.304 -22.211 -20.204 1.00 53.19 84 VAL A CA 1
ATOM 629 C C . VAL A 1 84 ? 2.566 -22.691 -20.855 1.00 53.19 84 VAL A C 1
ATOM 631 O O . VAL A 1 84 ? 2.981 -22.067 -21.831 1.00 53.19 84 VAL A O 1
ATOM 634 N N . ARG A 1 85 ? 3.242 -23.645 -20.203 1.00 56.25 85 ARG A N 1
ATOM 635 C CA . ARG A 1 85 ? 4.505 -24.241 -20.630 1.00 56.25 85 ARG A CA 1
ATOM 636 C C . ARG A 1 85 ? 4.522 -24.223 -22.149 1.00 56.25 85 ARG A C 1
ATOM 638 O O . ARG A 1 85 ? 3.900 -25.077 -22.774 1.00 56.25 85 ARG A O 1
ATOM 645 N N . SER A 1 86 ? 5.158 -23.205 -22.726 1.00 52.19 86 SER A N 1
ATOM 646 C CA . SER A 1 86 ? 5.287 -23.141 -24.161 1.00 52.19 86 SER A CA 1
ATOM 647 C C . SER A 1 86 ? 6.224 -24.293 -24.423 1.00 52.19 86 SER A C 1
ATOM 649 O O . SER A 1 86 ? 7.381 -24.293 -23.996 1.00 52.19 86 SER A O 1
ATOM 651 N N . THR A 1 87 ? 5.704 -25.335 -25.043 1.00 60.09 87 THR A N 1
ATOM 652 C CA . THR A 1 87 ? 6.468 -26.470 -25.539 1.00 60.09 87 THR A CA 1
ATOM 653 C C . THR A 1 87 ? 7.389 -26.035 -26.686 1.00 60.09 87 THR A C 1
ATOM 655 O O . THR A 1 87 ? 7.617 -26.814 -27.594 1.00 60.09 87 THR A O 1
ATOM 658 N N . ALA A 1 88 ? 7.937 -24.815 -26.653 1.00 55.53 88 ALA A N 1
ATOM 659 C CA . ALA A 1 88 ? 9.057 -24.356 -27.464 1.00 55.53 88 ALA A CA 1
ATOM 660 C C . ALA A 1 88 ? 10.422 -24.750 -26.857 1.00 55.53 88 ALA A C 1
ATOM 662 O O . ALA A 1 88 ? 11.448 -24.634 -27.515 1.00 55.53 88 ALA A O 1
ATOM 663 N N . PHE A 1 89 ? 10.453 -25.259 -25.616 1.00 53.94 89 PHE A N 1
ATOM 664 C CA . PHE A 1 89 ? 11.662 -25.801 -24.975 1.00 53.94 89 PHE A CA 1
ATOM 665 C C . PHE A 1 89 ? 11.978 -27.318 -25.132 1.00 53.94 89 PHE A C 1
ATOM 667 O O . PHE A 1 89 ? 12.997 -27.741 -24.586 1.00 53.94 89 PHE A O 1
ATOM 674 N N . PRO A 1 90 ? 11.200 -28.182 -25.825 1.00 55.56 90 PRO A N 1
ATOM 675 C CA . PRO A 1 90 ? 11.623 -29.548 -26.134 1.00 55.56 90 PRO A CA 1
ATOM 676 C C . PRO A 1 90 ? 12.551 -29.624 -27.361 1.00 55.56 90 PRO A C 1
ATOM 678 O O . PRO A 1 90 ? 13.353 -30.556 -27.447 1.00 55.56 90 PRO A O 1
ATOM 681 N N . ASP A 1 91 ? 12.529 -28.639 -28.267 1.00 59.66 91 ASP A N 1
ATOM 682 C CA . ASP A 1 91 ? 13.266 -28.732 -29.537 1.00 59.66 91 ASP A CA 1
ATOM 683 C C . ASP A 1 91 ? 14.781 -28.568 -29.381 1.00 59.66 91 ASP A C 1
ATOM 685 O O . ASP A 1 91 ? 15.541 -29.243 -30.069 1.00 59.66 91 ASP A O 1
ATOM 689 N N . VAL A 1 92 ? 15.259 -27.755 -28.434 1.00 62.34 92 VAL A N 1
ATOM 690 C CA . VAL A 1 92 ? 16.708 -27.603 -28.189 1.00 62.34 92 VAL A CA 1
ATOM 691 C C . VAL A 1 92 ? 17.343 -28.867 -27.603 1.00 62.34 92 VAL A C 1
ATOM 693 O O . VAL A 1 92 ? 18.482 -29.195 -27.932 1.00 62.34 92 VAL A O 1
ATOM 696 N N . LEU A 1 93 ? 16.606 -29.618 -26.777 1.00 61.97 93 LEU A N 1
ATOM 697 C CA . LEU A 1 93 ? 17.075 -30.892 -26.222 1.00 61.97 93 LEU A CA 1
ATOM 698 C C . LEU A 1 93 ? 17.005 -32.018 -27.264 1.00 61.97 93 LEU A C 1
ATOM 700 O O . LEU A 1 93 ? 17.902 -32.862 -27.309 1.00 61.97 93 LEU A O 1
ATOM 704 N N . SER A 1 94 ? 15.986 -31.998 -28.130 1.00 65.81 94 SER A N 1
ATOM 705 C CA . SER A 1 94 ? 15.869 -32.893 -29.290 1.00 65.81 94 SER A CA 1
ATOM 706 C C . SER A 1 94 ? 16.988 -32.648 -30.316 1.00 65.81 94 SER A C 1
ATOM 708 O O . SER A 1 94 ? 17.672 -33.582 -30.728 1.00 65.81 94 SER A O 1
ATOM 710 N N . ALA A 1 95 ? 17.276 -31.384 -30.640 1.00 64.94 95 ALA A N 1
ATOM 711 C CA . ALA A 1 95 ? 18.368 -31.008 -31.539 1.00 64.94 95 ALA A CA 1
ATOM 712 C C . ALA A 1 95 ? 19.756 -31.352 -30.960 1.00 64.94 95 ALA A C 1
ATOM 714 O O . ALA A 1 95 ? 20.656 -31.789 -31.681 1.00 64.94 95 ALA A O 1
ATOM 715 N N . ALA A 1 96 ? 19.942 -31.203 -29.644 1.00 65.44 96 ALA A N 1
ATOM 716 C CA . ALA A 1 96 ? 21.189 -31.574 -28.978 1.00 65.44 96 ALA A CA 1
ATOM 717 C C . ALA A 1 96 ? 21.415 -33.098 -28.937 1.00 65.44 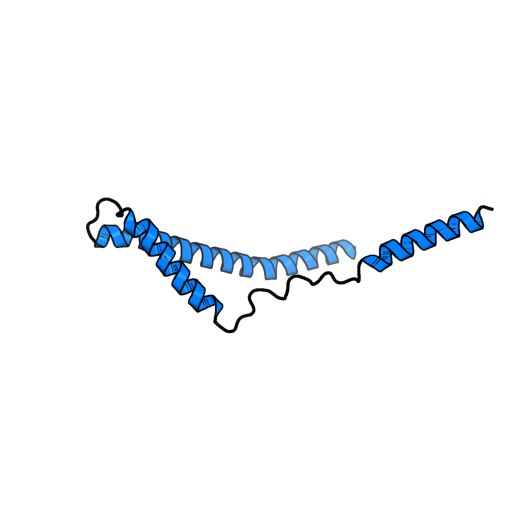96 ALA A C 1
ATOM 719 O O . ALA A 1 96 ? 22.560 -33.553 -29.022 1.00 65.44 96 ALA A O 1
ATOM 720 N N . SER A 1 97 ? 20.353 -33.903 -28.815 1.00 70.62 97 SER A N 1
ATOM 721 C CA . SER A 1 97 ? 20.471 -35.367 -28.832 1.00 70.62 97 SER A CA 1
ATOM 722 C C . SER A 1 97 ? 20.756 -35.898 -30.242 1.00 70.62 97 SER A C 1
ATOM 724 O O . SER A 1 97 ? 21.639 -36.748 -30.399 1.00 70.62 97 SER A O 1
ATOM 726 N N . SER A 1 98 ? 20.128 -35.330 -31.280 1.00 69.12 98 SER A N 1
ATOM 727 C CA . SER A 1 98 ? 20.392 -35.700 -32.678 1.00 69.12 98 SER A CA 1
ATOM 728 C C . SER A 1 98 ? 21.817 -35.356 -33.120 1.00 69.12 98 SER A C 1
ATOM 730 O O . SER A 1 98 ? 22.448 -36.131 -33.840 1.00 69.12 98 SER A O 1
ATOM 732 N N . MET A 1 99 ? 22.375 -34.235 -32.649 1.00 67.62 99 MET A N 1
ATOM 733 C CA . MET A 1 99 ? 23.750 -33.842 -32.981 1.00 67.62 99 MET A CA 1
ATOM 734 C C . MET A 1 99 ? 24.792 -34.786 -32.362 1.00 67.62 99 MET A C 1
ATOM 736 O O . MET A 1 99 ? 25.791 -35.115 -33.002 1.00 67.62 99 MET A O 1
ATOM 740 N N . ARG A 1 100 ? 24.531 -35.294 -31.150 1.00 67.44 100 ARG A N 1
ATOM 741 C CA . ARG A 1 100 ? 25.395 -36.282 -30.487 1.00 67.44 100 ARG A CA 1
ATOM 742 C C . ARG A 1 100 ? 25.367 -37.637 -31.203 1.00 67.44 100 ARG A C 1
ATOM 744 O O . ARG A 1 100 ? 26.419 -38.237 -31.393 1.00 67.44 100 ARG A O 1
ATOM 751 N N . SER A 1 101 ? 24.183 -38.070 -31.645 1.00 74.38 101 SER A N 1
ATOM 752 C CA . SER A 1 101 ? 23.986 -39.303 -32.422 1.00 74.38 101 SER A CA 1
ATOM 753 C C . SER A 1 101 ? 24.760 -39.291 -33.747 1.00 74.38 101 SER A C 1
ATOM 755 O O . SER A 1 101 ? 25.462 -40.250 -34.060 1.00 74.38 101 SER A O 1
ATOM 757 N N . ASN A 1 102 ? 24.688 -38.199 -34.516 1.00 67.56 102 ASN A N 1
ATOM 758 C CA . ASN A 1 102 ? 25.403 -38.094 -35.797 1.00 67.56 102 ASN A CA 1
ATOM 759 C C . ASN A 1 102 ? 26.926 -37.998 -35.635 1.00 67.56 102 ASN A C 1
ATOM 761 O O . ASN A 1 102 ? 27.659 -38.520 -36.470 1.00 67.56 102 ASN A O 1
ATOM 765 N N . ALA A 1 103 ? 27.416 -37.379 -34.557 1.00 60.56 103 ALA A N 1
ATOM 766 C CA . ALA A 1 103 ? 28.852 -37.325 -34.287 1.00 60.56 103 ALA A CA 1
ATOM 767 C C . ALA A 1 103 ? 29.449 -38.723 -34.054 1.00 60.56 103 ALA A C 1
ATOM 769 O O . ALA A 1 103 ? 30.575 -38.982 -34.461 1.00 60.56 103 ALA A O 1
ATOM 770 N N . THR A 1 104 ? 28.687 -39.644 -33.451 1.00 66.94 104 THR A N 1
ATOM 771 C CA . THR A 1 104 ? 29.147 -41.026 -33.233 1.00 66.94 104 THR A CA 1
ATOM 772 C C . THR A 1 104 ? 29.150 -41.840 -34.531 1.00 66.94 104 THR A C 1
ATOM 774 O O . THR A 1 104 ? 30.065 -42.627 -34.742 1.00 66.94 104 THR A O 1
ATOM 777 N N . ALA A 1 105 ? 28.188 -41.605 -35.431 1.00 64.44 105 ALA A N 1
ATOM 778 C CA . ALA A 1 105 ? 28.118 -42.274 -36.735 1.00 64.44 105 ALA A CA 1
ATOM 779 C C . ALA A 1 105 ? 29.221 -41.837 -37.720 1.00 64.44 105 ALA A C 1
ATOM 781 O O . ALA A 1 105 ? 29.553 -42.582 -38.632 1.00 64.44 105 ALA A O 1
ATOM 782 N N . LEU A 1 106 ? 29.792 -40.640 -37.547 1.00 65.75 106 LEU A N 1
ATOM 783 C CA . LEU A 1 106 ? 30.916 -40.146 -38.355 1.00 65.75 106 LEU A CA 1
ATOM 784 C C . LEU A 1 106 ? 32.293 -40.590 -37.825 1.00 65.75 106 LEU A C 1
ATOM 786 O O . LEU A 1 106 ? 33.301 -40.343 -38.481 1.00 65.75 106 LEU A O 1
ATOM 790 N N . MET A 1 107 ? 32.347 -41.206 -36.638 1.00 62.28 107 MET A N 1
ATOM 791 C CA . MET A 1 107 ? 33.582 -41.682 -35.994 1.00 62.28 107 MET A CA 1
ATOM 792 C C . MET A 1 107 ? 33.773 -43.209 -36.092 1.00 62.28 107 MET A C 1
ATOM 794 O O . MET A 1 107 ? 34.732 -43.727 -35.520 1.00 62.28 107 MET A O 1
ATOM 798 N N . SER A 1 108 ? 32.888 -43.915 -36.809 1.00 58.19 108 SER A N 1
ATOM 799 C CA . SER A 1 108 ? 32.997 -45.340 -37.173 1.00 58.19 108 SER A CA 1
ATOM 800 C C . SER A 1 108 ? 33.216 -45.505 -38.669 1.00 58.19 108 SER A C 1
ATOM 802 O O . SER A 1 108 ? 34.053 -46.348 -39.050 1.00 58.19 108 SER A O 1
#

Sequence (108 aa):
MRESEASAYVRTLAALLGAPVAFAAVLFETAIHDVIHLVWDEVPDALGWSEPAWWYVVLVPALAGVLVAAAIRLPGHGGHVPLVRSTAFPDVLSAASSMRSNATALMS

Mean predicted aligned error: 13.95 Å

pLDDT: mean 81.25, std 14.71, range [52.19, 97.62]

Secondary structure (DSSP, 8-state):
-HHHHHHHHHHHHHHHHHHHHHHHHHHHHHHHHHHHHIIIIIHHHHTT-SS--HHHHHHHHHHHHHHHHHHTTSS--SS-------TTSSHHHHHHHHHHHHHHHT--

Radius of gyration: 27.69 Å; Cα contacts (8 Å, |Δi|>4): 10; chains: 1; bounding box: 48×56×63 Å

Foldseek 3Di:
DVVVVVVVVVVVVCCVVVVVVVVVVVVVVVVVVVVVCCLAPVVCVVVVHPHDDPVSVVVVVVVVVVVVVVVVPPPDPPDDDDPPPPVPPVVVVVVVVVVVVVVVVVVD